Protein AF-A0AAN0JT10-F1 (afdb_monomer_lite)

Organism: Amphimedon queenslandica (NCBI:txid400682)

pLDDT: mean 89.56, std 12.49, range [38.47, 97.75]

Foldseek 3Di:
DAWDQDPVGIGGWDWDWDDDPPDIDIDTDDPPDDPADGDDGFPQWEWDWDQAPLGIWIWIAAGVPWQWIWIAPPVVRGIDTDDDDDSVRRQWGNKYWDWDDPDPHDIDIDIGDTDGPDDPPDPPPDD

Sequence (127 aa):
MFGGATDNGWSNKLYMISFTKTSVDILEVPNPRGSVQWPKGRGAHSSVLITTSSGPHLLVLGGFFAFDVWLLDIIKRKWKELINLPVNVINRNRHSLSVWSVTPTTNWIIEFGGGTSYTDTARSHMQ

Radius of gyration: 16.37 Å; chains: 1; bounding box: 60×32×41 Å

Structure (mmCIF, N/CA/C/O backbone):
data_AF-A0AAN0JT10-F1
#
_entry.id   AF-A0AAN0JT10-F1
#
loop_
_atom_site.group_PDB
_atom_site.id
_atom_site.type_symbol
_atom_site.label_atom_id
_atom_site.label_alt_id
_atom_site.label_comp_id
_atom_site.label_asym_id
_atom_site.label_entity_id
_atom_site.label_seq_id
_atom_site.pdbx_PDB_ins_code
_atom_site.Cartn_x
_atom_site.Cartn_y
_atom_site.Cartn_z
_atom_site.occupancy
_atom_site.B_iso_or_equiv
_atom_site.auth_seq_id
_atom_site.auth_comp_id
_atom_site.auth_asym_id
_atom_site.auth_atom_id
_atom_site.pdbx_PDB_model_num
ATOM 1 N N . MET A 1 1 ? -8.678 -0.314 -1.299 1.00 94.38 1 MET A N 1
ATOM 2 C CA . MET A 1 1 ? -8.081 -0.668 -2.605 1.00 94.38 1 MET A CA 1
ATOM 3 C C . MET A 1 1 ? -7.481 0.585 -3.216 1.00 94.38 1 MET A C 1
ATOM 5 O O . MET A 1 1 ? -8.137 1.618 -3.202 1.00 94.38 1 MET A O 1
ATOM 9 N N . PHE A 1 2 ? -6.250 0.515 -3.709 1.00 96.38 2 PHE A N 1
ATOM 10 C CA . PHE A 1 2 ? -5.563 1.642 -4.335 1.00 96.38 2 PHE A CA 1
ATOM 11 C C . PHE A 1 2 ? -4.842 1.164 -5.596 1.00 96.38 2 PHE A C 1
ATOM 13 O O . PHE A 1 2 ? -4.312 0.057 -5.614 1.00 96.38 2 PHE A O 1
ATOM 20 N N . GLY A 1 3 ? -4.811 1.994 -6.635 1.00 95.44 3 GLY A N 1
ATOM 21 C CA . GLY A 1 3 ? -4.063 1.708 -7.855 1.00 95.44 3 GLY A CA 1
ATOM 22 C C . GLY A 1 3 ? -4.724 0.690 -8.793 1.00 95.44 3 GLY A C 1
ATOM 23 O O . GLY A 1 3 ? -5.948 0.585 -8.847 1.00 95.44 3 GLY A O 1
ATOM 24 N N . GLY A 1 4 ? -3.899 -0.051 -9.538 1.00 95.94 4 GLY A N 1
ATOM 25 C CA . GLY A 1 4 ? -4.316 -1.115 -10.461 1.00 95.94 4 GLY A CA 1
ATOM 26 C C . GLY A 1 4 ? -4.286 -0.712 -11.939 1.00 95.94 4 GLY A C 1
ATOM 27 O O . GLY A 1 4 ? -4.204 0.470 -12.275 1.00 95.94 4 GLY A O 1
ATOM 28 N N . ALA A 1 5 ? -4.318 -1.712 -12.824 1.00 94.62 5 ALA A N 1
ATOM 29 C CA . ALA A 1 5 ? -4.483 -1.511 -14.264 1.00 94.62 5 ALA A CA 1
ATOM 30 C C . ALA A 1 5 ? -5.971 -1.373 -14.599 1.00 94.62 5 ALA A C 1
ATOM 32 O O . ALA A 1 5 ? -6.794 -2.142 -14.106 1.00 94.62 5 ALA A O 1
ATOM 33 N N . THR A 1 6 ? -6.298 -0.403 -15.442 1.00 93.88 6 THR A N 1
ATOM 34 C CA . THR A 1 6 ? -7.640 -0.179 -15.988 1.00 93.88 6 THR A CA 1
ATOM 35 C C . THR A 1 6 ? -7.531 0.045 -17.492 1.00 93.88 6 THR A C 1
ATOM 37 O O . THR A 1 6 ? -6.429 0.275 -17.996 1.00 93.88 6 THR A O 1
ATOM 40 N N . ASP A 1 7 ? -8.661 0.081 -18.194 1.00 94.25 7 ASP A N 1
ATOM 41 C CA . ASP A 1 7 ? -8.697 0.419 -19.625 1.00 94.25 7 ASP A CA 1
ATOM 42 C C . ASP A 1 7 ? -8.128 1.820 -19.918 1.00 94.25 7 ASP A C 1
ATOM 44 O O . ASP A 1 7 ? -7.646 2.089 -21.013 1.00 94.25 7 ASP A O 1
ATOM 48 N N . ASN A 1 8 ? -8.104 2.700 -18.909 1.00 92.25 8 ASN A N 1
ATOM 49 C CA . ASN A 1 8 ? -7.536 4.048 -18.983 1.00 92.25 8 ASN A CA 1
ATOM 50 C C . ASN A 1 8 ? -6.079 4.121 -18.479 1.00 92.25 8 ASN A C 1
ATOM 52 O O . ASN A 1 8 ? -5.571 5.204 -18.184 1.00 92.25 8 ASN A O 1
ATOM 56 N N . GLY A 1 9 ? -5.407 2.977 -18.333 1.00 93.94 9 GLY A N 1
ATOM 57 C CA . GLY A 1 9 ? -4.045 2.872 -17.813 1.00 93.94 9 GLY A CA 1
ATOM 58 C C . GLY A 1 9 ? -3.982 2.677 -16.296 1.00 93.94 9 GLY A C 1
ATOM 59 O O . GLY A 1 9 ? -4.903 2.143 -15.670 1.00 93.94 9 GLY A O 1
ATOM 60 N N . TRP A 1 10 ? -2.855 3.067 -15.695 1.00 95.19 10 TRP A N 1
ATOM 61 C CA . TRP A 1 10 ? -2.611 2.891 -14.263 1.00 95.19 10 TRP A CA 1
ATOM 62 C C . TRP A 1 10 ? -3.455 3.857 -13.429 1.00 95.19 10 TRP A C 1
ATOM 64 O O . TRP A 1 10 ? -3.255 5.071 -13.456 1.00 95.19 10 TRP A O 1
ATOM 74 N N . SER A 1 11 ? -4.375 3.307 -12.643 1.00 95.06 11 SER A N 1
ATOM 75 C CA . SER A 1 11 ? -5.228 4.076 -11.742 1.00 95.06 11 SER A CA 1
ATOM 76 C C . SER A 1 11 ? -4.429 4.621 -10.55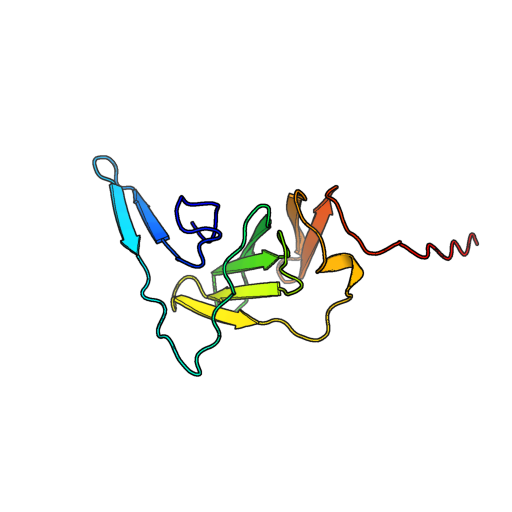9 1.00 95.06 11 SER A C 1
ATOM 78 O O . SER A 1 11 ? -3.485 3.987 -10.090 1.00 95.06 11 SER A O 1
ATOM 80 N N . ASN A 1 12 ? -4.828 5.787 -10.052 1.00 94.75 12 ASN A N 1
ATOM 81 C CA . ASN A 1 12 ? -4.420 6.340 -8.756 1.00 94.75 12 ASN A CA 1
ATOM 82 C C . ASN A 1 12 ? -5.615 6.560 -7.819 1.00 94.75 12 ASN A C 1
ATOM 84 O O . ASN A 1 12 ? -5.534 7.348 -6.873 1.00 94.75 12 ASN A O 1
ATOM 88 N N . LYS A 1 13 ? -6.748 5.920 -8.112 1.00 95.50 13 LYS A N 1
ATOM 89 C CA . LYS A 1 13 ? -7.955 6.042 -7.303 1.00 95.50 13 LYS A CA 1
ATOM 90 C C . LYS A 1 13 ? -7.812 5.246 -6.011 1.00 95.50 13 LYS A C 1
ATOM 92 O O . LYS A 1 13 ? -7.209 4.172 -5.994 1.00 95.50 13 LYS A O 1
ATOM 97 N N . LEU A 1 14 ? -8.383 5.785 -4.939 1.00 96.38 14 LEU A N 1
ATOM 98 C CA . LEU A 1 14 ? -8.476 5.137 -3.637 1.00 96.38 14 LEU A CA 1
ATOM 99 C C . LEU A 1 14 ? -9.941 4.798 -3.367 1.00 96.38 14 LEU A C 1
ATOM 101 O O . LEU A 1 14 ? -10.784 5.687 -3.299 1.00 96.38 14 LEU A O 1
ATOM 105 N N . TYR A 1 15 ? -10.222 3.517 -3.172 1.00 96.06 15 TYR A N 1
ATOM 106 C CA . TYR A 1 15 ? -11.531 3.009 -2.783 1.00 96.06 15 TYR A CA 1
ATOM 107 C C . TYR A 1 15 ? -11.478 2.457 -1.362 1.00 96.06 15 TYR A C 1
ATOM 109 O O . TYR A 1 15 ? -10.637 1.606 -1.046 1.00 96.06 15 TYR A O 1
ATOM 117 N N . MET A 1 16 ? -12.399 2.909 -0.520 1.00 95.00 16 MET A N 1
ATOM 118 C CA . MET A 1 16 ? -12.674 2.340 0.794 1.00 95.00 16 MET A CA 1
ATOM 119 C C . MET A 1 16 ? -13.887 1.429 0.651 1.00 95.00 16 MET A C 1
ATOM 121 O O . MET A 1 16 ? -14.941 1.877 0.209 1.00 95.00 16 MET A O 1
ATOM 125 N N . ILE A 1 17 ? -13.715 0.151 0.975 1.00 95.25 17 ILE A N 1
ATOM 126 C CA . ILE A 1 17 ? -14.769 -0.856 0.858 1.00 95.25 17 ILE A CA 1
ATOM 127 C C . ILE A 1 17 ? -15.083 -1.333 2.268 1.00 95.25 17 ILE A C 1
ATOM 129 O O . ILE A 1 17 ? -14.184 -1.810 2.965 1.00 95.25 17 ILE A O 1
ATOM 133 N N . SER A 1 18 ? -16.331 -1.181 2.690 1.00 94.88 18 SER A N 1
ATOM 134 C CA . SER A 1 18 ? -16.822 -1.652 3.982 1.00 94.88 18 SER A CA 1
ATOM 135 C C . SER A 1 18 ? -17.887 -2.715 3.787 1.00 94.88 18 SER A C 1
ATOM 137 O O . SER A 1 18 ? -18.720 -2.626 2.889 1.00 94.88 18 SER A O 1
ATOM 139 N N . PHE A 1 19 ? -17.856 -3.717 4.658 1.00 95.94 19 PHE A N 1
ATOM 140 C CA . PHE A 1 19 ? -18.785 -4.835 4.645 1.00 95.94 19 PHE A CA 1
ATOM 141 C C . PHE A 1 19 ? -19.646 -4.779 5.901 1.00 95.94 19 PHE A C 1
ATOM 143 O O . PHE A 1 19 ? -19.136 -4.566 7.003 1.00 95.94 19 PHE A O 1
ATOM 150 N N . THR A 1 20 ? -20.940 -5.015 5.738 1.00 94.38 20 THR A N 1
ATOM 151 C CA . THR A 1 20 ? -21.824 -5.424 6.830 1.00 94.38 20 THR A CA 1
ATOM 152 C C . THR A 1 20 ? -22.166 -6.903 6.656 1.00 94.38 20 THR A C 1
ATOM 154 O O . THR A 1 20 ? -21.683 -7.566 5.738 1.00 94.38 20 THR A O 1
ATOM 157 N N . LYS A 1 21 ? -23.030 -7.447 7.520 1.00 95.56 21 LYS A N 1
ATOM 158 C CA . LYS A 1 21 ? -23.521 -8.822 7.356 1.00 95.56 21 LYS A CA 1
ATOM 159 C C . LYS A 1 21 ? -24.254 -9.033 6.020 1.00 95.56 21 LYS A C 1
ATOM 161 O O . LYS A 1 21 ? -24.274 -10.153 5.524 1.00 95.56 21 LYS A O 1
ATOM 166 N N . THR A 1 22 ? -24.876 -7.990 5.466 1.00 97.31 22 THR A N 1
ATOM 167 C CA . THR A 1 22 ? -25.797 -8.104 4.319 1.00 97.31 22 THR A CA 1
ATOM 168 C C . THR A 1 22 ? -25.520 -7.121 3.185 1.00 97.31 22 THR A C 1
ATOM 170 O O . THR A 1 22 ? -26.209 -7.176 2.172 1.00 97.31 22 THR A O 1
ATOM 173 N N . SER A 1 23 ? -24.556 -6.212 3.327 1.00 96.31 23 SER A N 1
ATOM 174 C CA . SER A 1 23 ? -24.260 -5.189 2.320 1.00 96.31 23 SER A CA 1
ATOM 175 C C . SER A 1 23 ? -22.766 -4.938 2.165 1.00 96.31 23 SER A C 1
ATOM 177 O O . SER A 1 23 ? -21.962 -5.224 3.056 1.00 96.31 23 SER A O 1
ATOM 179 N N . VAL A 1 24 ? -22.418 -4.369 1.013 1.00 97.31 24 VAL A N 1
ATOM 180 C CA . VAL A 1 24 ? -21.087 -3.850 0.709 1.00 97.31 24 VAL A CA 1
ATOM 181 C C . VAL A 1 24 ? -21.250 -2.407 0.269 1.00 97.31 24 VAL A C 1
ATOM 183 O O . VAL A 1 24 ? -21.968 -2.141 -0.692 1.00 97.31 24 VAL A O 1
ATOM 186 N N . ASP A 1 25 ? -20.551 -1.502 0.944 1.00 96.69 25 ASP A N 1
ATOM 187 C CA . ASP A 1 25 ? -20.488 -0.095 0.569 1.00 96.69 25 ASP A CA 1
ATOM 188 C C . ASP A 1 25 ? -19.104 0.208 -0.003 1.00 96.69 25 ASP A C 1
ATOM 190 O O . ASP A 1 25 ? -18.075 -0.126 0.592 1.00 96.69 25 ASP A O 1
ATOM 194 N N . ILE A 1 26 ? -19.081 0.844 -1.174 1.00 97.00 26 ILE A N 1
ATOM 195 C CA . ILE A 1 26 ? -17.855 1.245 -1.864 1.00 97.00 26 ILE A CA 1
ATOM 196 C C . ILE A 1 26 ? -17.831 2.766 -1.941 1.00 97.00 26 ILE A C 1
ATOM 198 O O . ILE A 1 26 ? -18.678 3.384 -2.582 1.00 97.00 26 ILE A O 1
ATOM 202 N N . LEU A 1 27 ? -16.825 3.368 -1.317 1.00 95.75 27 LEU A N 1
ATOM 203 C CA . LEU A 1 27 ? -16.588 4.803 -1.339 1.00 95.75 27 LEU A CA 1
ATOM 204 C C . LEU A 1 27 ? -15.304 5.109 -2.111 1.00 95.75 27 LEU A C 1
ATOM 206 O O . LEU A 1 27 ? -14.208 4.769 -1.661 1.00 95.75 27 LEU A O 1
ATOM 210 N N . GLU A 1 28 ? -15.422 5.799 -3.246 1.00 95.56 28 GLU A N 1
ATOM 211 C CA . GLU A 1 28 ? -14.269 6.444 -3.884 1.00 95.56 28 GLU A CA 1
ATOM 212 C C . GLU A 1 28 ? -13.866 7.661 -3.043 1.00 95.56 28 GLU A C 1
ATOM 214 O O . GLU A 1 28 ? -14.659 8.579 -2.840 1.00 95.56 28 GLU A O 1
ATOM 219 N N . VAL A 1 29 ? -12.639 7.666 -2.526 1.00 94.88 29 VAL A N 1
ATOM 220 C CA . VAL A 1 29 ? -12.073 8.828 -1.838 1.00 94.88 29 VAL A CA 1
ATOM 221 C C . VAL A 1 29 ? -11.629 9.820 -2.911 1.00 94.88 29 VAL A C 1
ATOM 223 O O . VAL A 1 29 ? -10.719 9.491 -3.680 1.00 94.88 29 VAL A O 1
ATOM 226 N N . PRO A 1 30 ? -12.228 11.025 -2.980 1.00 90.62 30 PRO A N 1
ATOM 227 C CA . PRO A 1 30 ? -11.888 11.980 -4.021 1.00 90.62 30 PRO A CA 1
ATOM 228 C C . PRO A 1 30 ? -10.419 12.374 -3.917 1.00 90.62 30 PRO A C 1
ATOM 230 O O . PRO A 1 30 ? -9.968 12.836 -2.868 1.00 90.62 30 PRO A O 1
ATOM 233 N N . ASN A 1 31 ? -9.680 12.218 -5.016 1.00 87.69 31 ASN A N 1
ATOM 234 C CA . ASN A 1 31 ? -8.364 12.824 -5.132 1.00 87.69 31 ASN A CA 1
ATOM 235 C C . ASN A 1 31 ? -8.564 14.352 -5.149 1.00 87.69 31 ASN A C 1
ATOM 237 O O . ASN A 1 31 ? -9.197 14.850 -6.086 1.00 87.69 31 ASN A O 1
ATOM 241 N N . PRO A 1 32 ? -8.054 15.095 -4.149 1.00 83.38 32 PRO A N 1
ATOM 242 C CA . PRO A 1 32 ? -8.316 16.525 -4.005 1.00 83.38 32 PRO A CA 1
ATOM 243 C C . PRO A 1 32 ? -7.765 17.378 -5.158 1.00 83.38 32 PRO A C 1
ATOM 245 O O . PRO A 1 32 ? -8.178 18.527 -5.284 1.00 83.38 32 PRO A O 1
ATOM 248 N N . ARG A 1 33 ? -6.903 16.820 -6.029 1.00 77.75 33 ARG A N 1
ATOM 249 C CA . ARG A 1 33 ? -6.181 17.523 -7.108 1.00 77.75 33 ARG A CA 1
ATOM 250 C C . ARG A 1 33 ? -5.301 18.674 -6.553 1.00 77.75 33 ARG A C 1
ATOM 252 O O . ARG A 1 33 ? -5.435 19.103 -5.412 1.00 77.75 33 ARG A O 1
ATOM 259 N N . GLY A 1 34 ? -4.342 19.170 -7.338 1.00 71.88 34 GLY A N 1
ATOM 260 C CA . GLY A 1 34 ? -3.503 20.318 -6.940 1.00 71.88 34 GLY A CA 1
ATOM 261 C C . GLY A 1 34 ? -2.359 19.994 -5.960 1.00 71.88 34 GLY A C 1
ATOM 262 O O . GLY A 1 34 ? -1.700 18.970 -6.095 1.00 71.88 34 GLY A O 1
ATOM 263 N N . SER A 1 35 ? -2.085 20.893 -5.005 1.00 63.34 35 SER A N 1
ATOM 264 C CA . SER A 1 35 ? -0.903 20.899 -4.112 1.00 63.34 35 SER A CA 1
ATOM 265 C C . SER A 1 35 ? -0.929 19.876 -2.967 1.00 63.34 35 SER A C 1
ATOM 267 O O . SER A 1 35 ? -0.043 19.875 -2.110 1.00 63.34 35 SER A O 1
ATOM 269 N N . VAL A 1 36 ? -1.936 19.004 -2.924 1.00 80.12 36 VAL A N 1
ATOM 270 C CA . VAL A 1 36 ? -2.052 17.974 -1.892 1.00 80.12 36 VAL A CA 1
ATOM 271 C C . VAL A 1 36 ? -1.306 16.717 -2.330 1.00 80.12 36 VAL A C 1
ATOM 273 O O . VAL A 1 36 ? -1.488 16.206 -3.430 1.00 80.12 36 VAL A O 1
ATOM 276 N N . GLN A 1 37 ? -0.477 16.216 -1.420 1.00 90.62 37 GLN A N 1
ATOM 277 C CA . GLN A 1 37 ? 0.238 14.947 -1.515 1.00 90.62 37 GLN A CA 1
ATOM 278 C C . GLN A 1 37 ? -0.717 13.801 -1.906 1.00 90.62 37 GLN A C 1
ATOM 280 O O . GLN A 1 37 ? -1.671 13.512 -1.181 1.00 90.62 37 GLN A O 1
ATOM 285 N N . TRP A 1 38 ? -0.476 13.166 -3.059 1.00 94.88 38 TRP A N 1
ATOM 286 C CA . TRP A 1 38 ? -1.246 12.023 -3.559 1.00 94.88 38 TRP A CA 1
ATOM 287 C C . TRP A 1 38 ? -0.375 11.133 -4.464 1.00 94.88 38 TRP A C 1
ATOM 289 O O . TRP A 1 38 ? 0.258 11.660 -5.386 1.00 94.88 38 TRP A O 1
ATOM 299 N N . PRO A 1 39 ? -0.357 9.799 -4.279 1.00 95.06 39 PRO A N 1
ATOM 300 C CA . PRO A 1 39 ? 0.496 8.934 -5.079 1.00 95.06 39 PRO A CA 1
ATOM 301 C C . PRO A 1 39 ? 0.054 8.875 -6.544 1.00 95.06 39 PRO A C 1
ATOM 303 O O . PRO A 1 39 ? -1.134 8.813 -6.868 1.00 95.06 39 PRO A O 1
ATOM 306 N N . LYS A 1 40 ? 1.028 8.831 -7.458 1.00 93.69 40 LYS A N 1
ATOM 307 C CA . LYS A 1 40 ? 0.770 8.590 -8.887 1.00 93.69 40 LYS A CA 1
ATOM 308 C C . LYS A 1 40 ? 0.158 7.210 -9.130 1.00 93.69 40 LYS A C 1
ATOM 310 O O . LYS A 1 40 ? 0.303 6.296 -8.312 1.00 93.69 40 LYS A O 1
ATOM 315 N N . GLY A 1 41 ? -0.500 7.079 -10.282 1.00 94.44 41 GLY A N 1
ATOM 316 C CA . GLY A 1 41 ? -1.141 5.833 -10.682 1.00 94.44 41 GLY A CA 1
ATOM 317 C C . GLY A 1 41 ? -0.122 4.727 -10.888 1.00 94.44 41 GLY A C 1
ATOM 318 O O . GLY A 1 41 ? 0.945 4.975 -11.444 1.00 94.44 41 GLY A O 1
ATOM 319 N N . ARG A 1 42 ? -0.424 3.530 -10.379 1.00 95.88 42 ARG A N 1
ATOM 320 C CA . ARG A 1 42 ? 0.541 2.425 -10.305 1.00 95.88 42 ARG A CA 1
ATOM 321 C C . ARG A 1 42 ? -0.128 1.061 -10.208 1.00 95.88 42 ARG A C 1
ATOM 323 O O . ARG A 1 42 ? -1.223 0.926 -9.666 1.00 95.88 42 ARG A O 1
ATOM 330 N N . GLY A 1 43 ? 0.587 0.026 -10.633 1.00 95.56 43 GLY A N 1
ATOM 331 C CA . GLY A 1 43 ? 0.223 -1.377 -10.424 1.00 95.56 43 GLY A CA 1
ATOM 332 C C . GLY A 1 43 ? 1.425 -2.214 -10.001 1.00 95.56 43 GLY A C 1
ATOM 333 O O . GLY A 1 43 ? 2.552 -1.723 -10.007 1.00 95.56 43 GLY A O 1
ATOM 334 N N . ALA A 1 44 ? 1.174 -3.465 -9.602 1.00 96.12 44 ALA A N 1
ATOM 335 C CA . ALA A 1 44 ? 2.192 -4.380 -9.066 1.00 96.12 44 ALA A CA 1
ATOM 336 C C . ALA A 1 44 ? 3.024 -3.795 -7.902 1.00 96.12 44 ALA A C 1
ATOM 338 O O . ALA A 1 44 ? 4.188 -4.157 -7.721 1.00 96.12 44 ALA A O 1
ATOM 339 N N . HIS A 1 45 ? 2.427 -2.866 -7.154 1.00 97.44 45 HIS A N 1
ATOM 340 C CA . HIS A 1 45 ? 2.940 -2.360 -5.887 1.00 97.44 45 HIS A CA 1
ATOM 341 C C . HIS A 1 45 ? 2.508 -3.297 -4.756 1.00 97.44 45 HIS A C 1
ATOM 343 O O . HIS A 1 45 ? 1.578 -4.089 -4.934 1.00 97.44 45 HIS A O 1
ATOM 349 N N . SER A 1 46 ? 3.135 -3.165 -3.593 1.00 97.44 46 SER A N 1
ATOM 350 C CA . SER A 1 46 ? 2.708 -3.868 -2.381 1.00 97.44 46 SER A CA 1
ATOM 351 C C . SER A 1 46 ? 2.323 -2.894 -1.287 1.00 97.44 46 SER A C 1
ATOM 353 O O . SER A 1 46 ? 2.700 -1.719 -1.305 1.00 97.44 46 SER A O 1
ATOM 355 N N . SER A 1 47 ? 1.571 -3.395 -0.312 1.00 97.62 47 SER A N 1
ATOM 356 C CA . SER A 1 47 ? 1.184 -2.608 0.847 1.00 97.62 47 SER A CA 1
ATOM 357 C C . SER A 1 47 ? 1.081 -3.442 2.111 1.00 97.62 47 SER A C 1
ATOM 359 O O . SER A 1 47 ? 0.674 -4.600 2.046 1.00 97.62 47 SER A O 1
ATOM 361 N N . VAL A 1 48 ? 1.359 -2.823 3.254 1.00 97.44 48 VAL A N 1
ATOM 362 C CA . VAL A 1 48 ? 1.152 -3.404 4.588 1.00 97.44 48 VAL A CA 1
ATOM 363 C C . VAL A 1 48 ? 0.393 -2.433 5.479 1.00 97.44 48 VAL A C 1
ATOM 365 O O . VAL A 1 48 ? 0.549 -1.214 5.373 1.00 97.44 48 VAL A O 1
ATOM 368 N N . LEU A 1 49 ? -0.426 -2.985 6.370 1.00 95.69 49 LEU A N 1
ATOM 369 C CA . LEU A 1 49 ? -1.045 -2.228 7.448 1.00 95.69 49 LEU A CA 1
ATOM 370 C C . LEU A 1 49 ? -0.043 -2.108 8.598 1.00 95.69 49 LEU A C 1
ATOM 372 O O . LEU A 1 49 ? 0.489 -3.114 9.063 1.00 95.69 49 LEU A O 1
ATOM 376 N N . ILE A 1 50 ? 0.191 -0.887 9.064 1.00 93.06 50 ILE A N 1
ATOM 377 C CA . ILE A 1 50 ? 1.009 -0.615 10.243 1.00 93.06 50 ILE A CA 1
ATOM 378 C C . ILE A 1 50 ? 0.218 0.230 11.235 1.00 93.06 50 ILE A C 1
ATOM 380 O O . ILE A 1 50 ? -0.526 1.135 10.856 1.00 93.06 50 ILE A O 1
ATOM 384 N N . THR A 1 51 ? 0.401 -0.045 12.520 1.00 89.44 51 THR A N 1
ATOM 385 C CA . THR A 1 51 ? -0.155 0.782 13.591 1.00 89.44 51 THR A CA 1
ATOM 386 C C . THR A 1 51 ? 0.945 1.690 14.112 1.00 89.44 51 THR A C 1
ATOM 388 O O . THR A 1 51 ? 2.012 1.220 14.506 1.00 89.44 51 THR A O 1
ATOM 391 N N . THR A 1 52 ? 0.697 2.995 14.103 1.00 84.88 52 THR A N 1
ATOM 392 C CA . THR A 1 52 ? 1.572 3.997 14.719 1.00 84.88 52 THR A CA 1
ATOM 393 C C . THR A 1 52 ? 0.876 4.591 15.941 1.00 84.88 52 THR A C 1
ATOM 395 O O . THR A 1 52 ? -0.307 4.344 16.182 1.00 84.88 52 THR A O 1
ATOM 398 N N . SER A 1 53 ? 1.577 5.437 16.696 1.00 85.44 53 SER A N 1
ATOM 399 C CA . SER A 1 53 ? 0.965 6.199 17.792 1.00 85.44 53 SER A CA 1
ATOM 400 C C . SER A 1 53 ? -0.181 7.114 17.334 1.00 85.44 53 SER A C 1
ATOM 402 O O . SER A 1 53 ? -1.032 7.468 18.143 1.00 85.44 53 SER A O 1
ATOM 404 N N . SER A 1 54 ? -0.238 7.478 16.047 1.00 87.44 54 SER A N 1
ATOM 405 C CA . SER A 1 54 ? -1.316 8.284 15.464 1.00 87.44 54 SER A CA 1
ATOM 406 C C . SER A 1 54 ? -2.446 7.457 14.842 1.00 87.44 54 SER A C 1
ATOM 408 O O . SER A 1 54 ? -3.365 8.044 14.269 1.00 87.44 54 SER A O 1
ATOM 410 N N . GLY A 1 55 ? -2.397 6.124 14.948 1.00 91.75 55 GLY A N 1
ATOM 411 C CA . GLY A 1 55 ? -3.445 5.211 14.490 1.00 91.75 55 GLY A CA 1
ATOM 412 C C . GLY A 1 55 ? -3.028 4.294 13.331 1.00 91.75 55 GLY A C 1
ATOM 413 O O . GLY A 1 55 ? -1.835 4.127 13.051 1.00 91.75 55 GLY A O 1
ATOM 414 N N . PRO A 1 56 ? -4.001 3.657 12.656 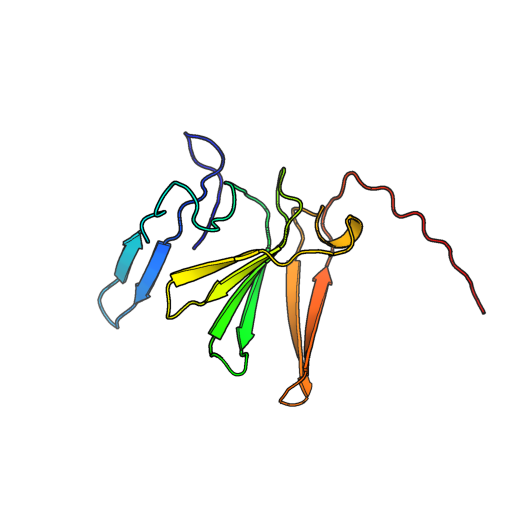1.00 94.75 56 PRO A N 1
ATOM 415 C CA . PRO A 1 56 ? -3.736 2.719 11.573 1.00 94.75 56 PRO A CA 1
ATOM 416 C C . PRO A 1 56 ? -3.345 3.450 10.286 1.00 94.75 56 PRO A C 1
ATOM 418 O O . PRO A 1 56 ? -4.029 4.376 9.837 1.00 94.75 56 PRO A O 1
ATOM 421 N N . HIS A 1 57 ? -2.260 2.997 9.669 1.00 95.56 57 HIS A N 1
ATOM 422 C CA . HIS A 1 57 ? -1.772 3.511 8.400 1.00 95.56 57 HIS A CA 1
ATOM 423 C C . HIS A 1 57 ? -1.554 2.382 7.400 1.00 95.56 57 HIS A C 1
ATOM 425 O O . HIS A 1 57 ? -1.130 1.286 7.764 1.00 95.56 57 HIS A O 1
ATOM 431 N N . LEU A 1 58 ? -1.795 2.667 6.124 1.00 96.94 58 LEU A N 1
ATOM 432 C CA . LEU A 1 58 ? -1.405 1.785 5.030 1.00 96.94 58 LEU A CA 1
ATOM 433 C C . LEU A 1 58 ? -0.108 2.319 4.423 1.00 96.94 58 LEU A C 1
ATOM 435 O O . LEU A 1 58 ? -0.091 3.435 3.903 1.00 96.94 58 LEU A O 1
ATOM 439 N N . LEU A 1 59 ? 0.964 1.534 4.485 1.00 97.19 59 LEU A N 1
ATOM 440 C CA . LEU A 1 59 ? 2.186 1.819 3.740 1.00 97.19 59 LEU A CA 1
ATOM 441 C C . LEU A 1 59 ? 2.072 1.189 2.356 1.00 97.19 59 LEU A C 1
ATOM 443 O O . LEU A 1 59 ? 1.759 0.007 2.253 1.00 97.19 59 LEU A O 1
ATOM 447 N N . VAL A 1 60 ? 2.326 1.970 1.311 1.00 97.75 60 VAL A N 1
ATOM 448 C CA . VAL A 1 60 ? 2.322 1.550 -0.094 1.00 97.75 60 VAL A CA 1
ATOM 449 C C . VAL A 1 60 ? 3.700 1.812 -0.682 1.00 97.75 60 VAL A C 1
ATOM 451 O O . VAL A 1 60 ? 4.201 2.932 -0.586 1.00 97.75 60 VAL A O 1
ATOM 454 N N . LEU A 1 61 ? 4.299 0.793 -1.293 1.00 96.44 61 LEU A N 1
ATOM 455 C CA . LEU A 1 61 ? 5.670 0.843 -1.792 1.00 96.44 61 LEU A CA 1
ATOM 456 C C . LEU A 1 61 ? 5.753 0.398 -3.249 1.00 96.44 61 LEU A C 1
ATOM 458 O O . LEU A 1 61 ? 5.174 -0.621 -3.646 1.00 96.44 61 LEU A O 1
ATOM 462 N N . GLY A 1 62 ? 6.516 1.170 -4.022 1.00 95.06 62 GLY A N 1
ATOM 463 C CA . GLY A 1 62 ? 6.937 0.811 -5.368 1.00 95.06 62 GLY A CA 1
ATOM 464 C C . GLY A 1 62 ? 5.776 0.596 -6.337 1.00 95.06 62 GLY A C 1
ATOM 465 O O . GLY A 1 62 ? 4.731 1.258 -6.266 1.00 95.06 62 GLY A O 1
ATOM 466 N N . GLY A 1 63 ? 5.979 -0.347 -7.253 1.00 95.56 63 GLY A N 1
ATOM 467 C CA . GLY A 1 63 ? 5.112 -0.632 -8.390 1.00 95.56 63 GLY A CA 1
ATOM 468 C C . GLY A 1 63 ? 5.731 -0.207 -9.718 1.00 95.56 63 GLY A C 1
ATOM 469 O O . GLY A 1 63 ? 6.824 0.355 -9.788 1.00 95.56 63 GLY A O 1
ATOM 470 N N . PHE A 1 64 ? 5.038 -0.506 -10.812 1.00 92.44 64 PHE A N 1
ATOM 471 C CA . PHE A 1 64 ? 5.492 -0.092 -12.136 1.00 92.44 64 PHE A CA 1
ATOM 472 C C . PHE A 1 64 ? 5.567 1.430 -12.241 1.00 92.44 64 PHE A C 1
ATOM 474 O O . PHE A 1 64 ? 4.577 2.115 -11.991 1.00 92.44 64 PHE A O 1
ATOM 481 N N . PHE A 1 65 ? 6.743 1.928 -12.640 1.00 83.62 65 PHE A N 1
ATOM 482 C CA . PHE A 1 65 ? 7.045 3.354 -12.813 1.00 83.62 65 PHE A CA 1
ATOM 483 C C . PHE A 1 65 ? 6.847 4.207 -11.546 1.00 83.62 65 PHE A C 1
ATOM 485 O O . PHE A 1 65 ? 6.634 5.417 -11.640 1.00 83.62 65 PHE A O 1
ATOM 492 N N . ALA A 1 66 ? 6.923 3.588 -10.365 1.00 91.94 66 ALA A N 1
ATOM 493 C CA . ALA A 1 66 ? 6.781 4.259 -9.082 1.00 91.94 66 ALA A CA 1
ATOM 494 C C . ALA A 1 66 ? 7.980 3.950 -8.178 1.00 91.94 66 ALA A C 1
ATOM 496 O O . ALA A 1 66 ? 8.231 2.792 -7.858 1.00 91.94 66 ALA A O 1
ATOM 497 N N . PHE A 1 67 ? 8.709 4.998 -7.787 1.00 91.88 67 PHE A N 1
ATOM 498 C CA . PHE A 1 67 ? 9.960 4.922 -7.018 1.00 91.88 67 PHE A CA 1
ATOM 499 C C . PHE A 1 67 ? 9.838 5.747 -5.737 1.00 91.88 67 PHE A C 1
ATOM 501 O O . PHE A 1 67 ? 10.631 6.641 -5.466 1.00 91.88 67 PHE A O 1
ATOM 508 N N . ASP A 1 68 ? 8.766 5.506 -5.003 1.00 94.94 68 ASP A N 1
ATOM 509 C CA . ASP A 1 68 ? 8.368 6.280 -3.840 1.00 94.94 68 ASP A CA 1
ATOM 510 C C . ASP A 1 68 ? 7.671 5.359 -2.827 1.00 94.94 68 ASP A C 1
ATOM 512 O O . ASP A 1 68 ? 7.314 4.207 -3.114 1.00 94.94 68 ASP A O 1
ATOM 516 N N . VAL A 1 69 ? 7.502 5.875 -1.614 1.00 96.62 69 VAL A N 1
ATOM 517 C CA . VAL A 1 69 ? 6.769 5.199 -0.547 1.00 96.62 69 VAL A CA 1
ATOM 518 C C . VAL A 1 69 ? 5.769 6.172 0.027 1.00 96.62 69 VAL A C 1
ATOM 520 O O . VAL A 1 69 ? 6.081 7.327 0.311 1.00 96.62 69 VAL A O 1
ATOM 523 N N . TRP A 1 70 ? 4.555 5.685 0.215 1.00 97.38 70 TRP A N 1
ATOM 524 C CA . TRP A 1 70 ? 3.432 6.491 0.640 1.00 97.38 70 TRP A CA 1
ATOM 525 C C . TRP A 1 70 ? 2.806 5.906 1.888 1.00 97.38 70 TRP A C 1
ATOM 527 O O . TRP A 1 70 ? 2.593 4.700 1.987 1.00 97.38 70 TRP A O 1
ATOM 537 N N . LEU A 1 71 ? 2.475 6.782 2.827 1.00 96.31 71 LEU A N 1
ATOM 538 C CA . LEU A 1 71 ? 1.746 6.440 4.031 1.00 96.31 71 LEU A CA 1
ATOM 539 C C . LEU A 1 71 ? 0.356 7.071 3.968 1.00 96.31 71 LEU A C 1
ATOM 541 O O . LEU A 1 71 ? 0.224 8.295 3.925 1.00 96.31 71 LEU A O 1
ATOM 545 N N . LEU A 1 72 ? -0.680 6.240 3.959 1.00 96.62 72 LEU A N 1
ATOM 546 C CA . LEU A 1 72 ? -2.065 6.676 4.087 1.00 96.62 72 LEU A CA 1
ATOM 547 C C . LEU A 1 72 ? -2.468 6.628 5.555 1.00 96.62 72 LEU A C 1
ATOM 549 O O . LEU A 1 72 ? -2.534 5.545 6.131 1.00 96.62 72 LEU A O 1
ATOM 553 N N . ASP A 1 73 ? -2.809 7.775 6.135 1.00 95.19 73 ASP A N 1
ATOM 554 C CA . ASP A 1 73 ? -3.625 7.815 7.349 1.00 95.19 73 ASP A CA 1
ATOM 555 C C . ASP A 1 73 ? -5.042 7.375 6.965 1.00 95.19 73 ASP A C 1
ATOM 557 O O . ASP A 1 73 ? -5.749 8.085 6.242 1.00 95.19 73 ASP A O 1
ATOM 561 N N . ILE A 1 74 ? -5.438 6.178 7.400 1.00 94.19 74 ILE A N 1
ATOM 562 C CA . ILE A 1 74 ? -6.690 5.539 6.971 1.00 94.19 74 ILE A CA 1
ATOM 563 C C . ILE A 1 74 ? -7.905 6.312 7.491 1.00 94.19 74 ILE A C 1
ATOM 565 O O . ILE A 1 74 ? -8.908 6.441 6.784 1.00 94.19 74 ILE A O 1
ATOM 569 N N . ILE A 1 75 ? -7.809 6.860 8.703 1.00 91.50 75 ILE A N 1
ATOM 570 C CA . ILE A 1 75 ? -8.905 7.586 9.352 1.00 91.50 75 ILE A CA 1
ATOM 571 C C . ILE A 1 75 ? -9.088 8.949 8.691 1.00 91.50 75 ILE A C 1
ATOM 573 O O . ILE A 1 75 ? -10.202 9.325 8.326 1.00 91.50 75 ILE A O 1
ATOM 577 N N . LYS A 1 76 ? -7.991 9.683 8.488 1.00 92.56 76 LYS A N 1
ATOM 578 C CA . LYS A 1 76 ? -8.025 11.026 7.893 1.00 92.56 76 LYS A CA 1
ATOM 579 C C . LYS A 1 76 ? -8.101 11.005 6.372 1.00 92.56 76 LYS A C 1
ATOM 581 O O . LYS A 1 76 ? -8.368 12.047 5.779 1.00 92.56 76 LYS A O 1
ATOM 586 N N . ARG A 1 77 ? -7.851 9.851 5.746 1.00 92.25 77 ARG A N 1
ATOM 587 C CA . ARG A 1 77 ? -7.782 9.659 4.288 1.00 92.25 77 ARG A CA 1
ATOM 588 C C . ARG A 1 77 ? -6.768 10.601 3.637 1.00 92.25 77 ARG A C 1
ATOM 590 O O . ARG A 1 77 ? -7.014 11.166 2.574 1.00 92.25 77 ARG A O 1
ATOM 597 N N . LYS A 1 78 ? -5.637 10.804 4.315 1.00 92.38 78 LYS A N 1
ATOM 598 C CA . LYS A 1 78 ? -4.563 11.701 3.879 1.00 92.38 78 LYS A CA 1
ATOM 599 C C . LYS A 1 78 ? -3.300 10.912 3.600 1.00 92.38 78 LYS A C 1
ATOM 601 O O . LYS A 1 78 ? -2.868 10.115 4.428 1.00 92.38 78 LYS A O 1
ATOM 606 N N . TRP A 1 79 ? -2.712 11.180 2.444 1.00 95.69 79 TRP A N 1
ATOM 607 C CA . TRP A 1 79 ? -1.431 10.624 2.047 1.00 95.69 79 TRP A CA 1
ATOM 608 C C . TRP A 1 79 ? -0.279 11.506 2.519 1.00 95.69 79 TRP A C 1
ATOM 610 O O . TRP A 1 79 ? -0.386 12.734 2.563 1.00 95.69 79 TRP A O 1
ATOM 620 N N . LYS A 1 80 ? 0.838 10.860 2.830 1.00 94.88 80 LYS A N 1
ATOM 621 C CA . LYS A 1 80 ? 2.131 11.485 3.080 1.00 94.88 80 LYS A CA 1
ATOM 622 C C . LYS A 1 80 ? 3.209 10.665 2.383 1.00 94.88 80 LYS A C 1
ATOM 624 O O . LYS A 1 80 ? 3.324 9.471 2.650 1.00 94.88 80 LYS A O 1
ATOM 629 N N . GLU A 1 81 ? 3.992 11.293 1.519 1.00 95.94 81 GLU A N 1
ATOM 630 C CA . GLU A 1 81 ? 5.181 10.664 0.950 1.00 95.94 81 GLU A CA 1
ATOM 631 C C . GLU A 1 81 ? 6.280 10.537 2.014 1.00 95.94 81 GLU A C 1
ATOM 633 O O . GLU A 1 81 ? 6.498 11.439 2.833 1.00 95.94 81 GLU A O 1
ATOM 638 N N . LEU A 1 82 ? 6.963 9.396 2.021 1.00 94.69 82 LEU A N 1
ATOM 639 C CA . LEU A 1 82 ? 8.178 9.182 2.794 1.00 94.69 82 LEU A CA 1
ATOM 640 C C . LEU A 1 82 ? 9.378 9.447 1.883 1.00 94.69 82 LEU A C 1
ATOM 642 O O . LEU A 1 82 ? 9.545 8.794 0.857 1.00 94.69 82 LEU A O 1
ATOM 646 N N . ILE A 1 83 ? 10.208 10.411 2.275 1.00 93.12 83 ILE A N 1
ATOM 647 C CA . ILE A 1 83 ? 11.367 10.867 1.500 1.00 93.12 83 ILE A CA 1
ATOM 648 C C . ILE A 1 83 ? 12.674 10.259 2.027 1.00 93.12 83 ILE A C 1
ATOM 650 O O . ILE A 1 83 ? 12.720 9.746 3.144 1.00 93.12 83 ILE A O 1
ATOM 654 N N . ASN A 1 84 ? 13.750 10.379 1.242 1.00 90.19 84 ASN A N 1
ATOM 655 C CA . ASN A 1 84 ? 15.114 9.954 1.595 1.00 90.19 84 ASN A CA 1
ATOM 656 C C . ASN A 1 84 ? 15.273 8.436 1.819 1.00 90.19 84 ASN A C 1
ATOM 658 O O . ASN A 1 84 ? 16.001 8.009 2.714 1.00 90.19 84 ASN A O 1
ATOM 662 N N . LEU A 1 85 ? 14.599 7.620 1.002 1.00 91.00 85 LEU A N 1
ATOM 663 C CA . LEU A 1 85 ? 14.702 6.159 1.043 1.00 91.00 85 LEU A CA 1
ATOM 664 C C . LEU A 1 85 ? 15.668 5.620 -0.031 1.00 91.00 85 LEU A C 1
ATOM 666 O O . LEU A 1 85 ? 15.787 6.225 -1.099 1.00 91.00 85 LEU A O 1
ATOM 670 N N . PRO A 1 86 ? 16.345 4.479 0.211 1.00 89.81 86 PRO A N 1
ATOM 671 C CA . PRO A 1 86 ? 17.245 3.874 -0.767 1.00 89.81 86 PRO A CA 1
ATOM 672 C C . PRO A 1 86 ? 16.528 3.479 -2.064 1.00 89.81 86 PRO A C 1
ATOM 674 O O . PRO A 1 86 ? 15.491 2.811 -2.042 1.00 89.81 86 PRO A O 1
ATOM 677 N N . VAL A 1 87 ? 17.113 3.846 -3.210 1.00 86.56 87 VAL A N 1
ATOM 678 C CA . VAL A 1 87 ? 16.505 3.607 -4.531 1.00 86.56 87 VAL A CA 1
ATOM 679 C C . VAL A 1 87 ? 16.280 2.118 -4.825 1.00 86.56 87 VAL A C 1
ATOM 681 O O . VAL A 1 87 ? 15.294 1.764 -5.463 1.00 86.56 87 VAL A O 1
ATOM 684 N N . ASN A 1 88 ? 17.154 1.238 -4.329 1.00 84.38 88 ASN A N 1
ATOM 685 C CA . ASN A 1 88 ? 17.073 -0.213 -4.529 1.00 84.38 88 ASN A CA 1
ATOM 686 C C . ASN A 1 88 ? 15.916 -0.875 -3.757 1.00 84.38 88 ASN A C 1
ATOM 688 O O . ASN A 1 88 ? 15.499 -1.981 -4.103 1.00 84.38 88 ASN A O 1
ATOM 692 N N . VAL A 1 89 ? 15.391 -0.194 -2.735 1.00 87.00 89 VAL A N 1
ATOM 693 C CA . VAL A 1 89 ? 14.189 -0.610 -2.002 1.00 87.00 89 VAL A CA 1
ATOM 694 C C . VAL A 1 89 ? 12.943 -0.089 -2.716 1.00 87.00 89 VAL A C 1
ATOM 696 O O . VAL A 1 89 ? 12.014 -0.835 -2.989 1.00 87.00 89 VAL A O 1
ATOM 699 N N . ILE A 1 90 ? 12.919 1.195 -3.081 1.00 91.62 90 ILE A N 1
ATOM 700 C CA . ILE A 1 90 ? 11.700 1.833 -3.611 1.00 91.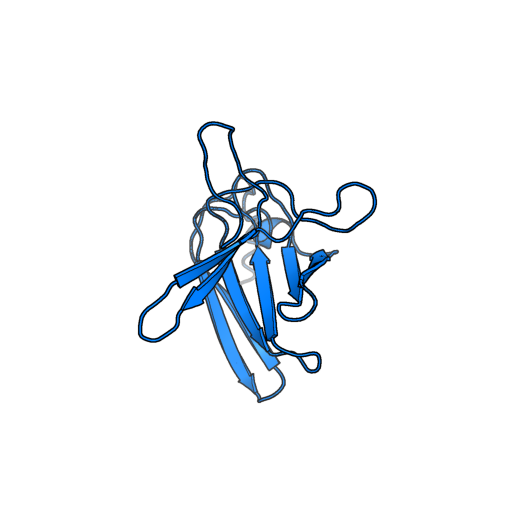62 90 ILE A CA 1
ATOM 701 C C . ILE A 1 90 ? 11.460 1.567 -5.105 1.00 91.62 90 ILE A C 1
ATOM 703 O O . ILE A 1 90 ? 10.315 1.595 -5.550 1.00 91.62 90 ILE A O 1
ATOM 707 N N . ASN A 1 91 ? 12.503 1.287 -5.896 1.00 92.38 91 ASN A N 1
ATOM 708 C CA . ASN A 1 91 ? 12.372 0.879 -7.297 1.00 92.38 91 ASN A CA 1
ATOM 709 C C . ASN A 1 91 ? 12.165 -0.632 -7.399 1.00 92.38 91 ASN A C 1
ATOM 711 O O . ASN A 1 91 ? 13.031 -1.356 -7.889 1.00 92.38 91 ASN A O 1
ATOM 715 N N . ARG A 1 92 ? 11.014 -1.116 -6.935 1.00 93.19 92 ARG A N 1
ATOM 716 C CA . ARG A 1 92 ? 10.654 -2.530 -7.029 1.00 93.19 92 ARG A CA 1
ATOM 717 C C . ARG A 1 92 ? 9.199 -2.701 -7.426 1.00 93.19 92 ARG A C 1
ATOM 719 O O . ARG A 1 92 ? 8.317 -1.972 -6.983 1.00 93.19 92 ARG A O 1
ATOM 726 N N . ASN A 1 93 ? 8.918 -3.713 -8.235 1.00 95.00 93 ASN A N 1
ATOM 727 C CA . ASN A 1 93 ? 7.562 -4.121 -8.611 1.00 95.00 93 ASN A CA 1
ATOM 728 C C . ASN A 1 93 ? 7.408 -5.642 -8.504 1.00 95.00 93 ASN A C 1
ATOM 730 O O . ASN A 1 93 ? 8.406 -6.358 -8.419 1.00 95.00 93 ASN A O 1
ATOM 734 N N . ARG A 1 94 ? 6.160 -6.131 -8.492 1.00 95.88 94 ARG A N 1
ATOM 735 C CA . ARG A 1 94 ? 5.830 -7.567 -8.360 1.00 95.88 94 ARG A CA 1
ATOM 736 C C . ARG A 1 94 ? 6.483 -8.222 -7.132 1.00 95.88 94 ARG A C 1
ATOM 738 O O . ARG A 1 94 ? 6.857 -9.390 -7.172 1.00 95.88 94 ARG A O 1
ATOM 745 N N . HIS A 1 95 ? 6.670 -7.443 -6.073 1.00 95.56 95 HIS A N 1
ATOM 746 C CA . HIS A 1 95 ? 7.229 -7.894 -4.803 1.00 95.56 95 HIS A CA 1
ATOM 747 C C . HIS A 1 95 ? 6.104 -8.203 -3.812 1.00 95.56 95 HIS A C 1
ATOM 749 O O . HIS A 1 95 ? 4.921 -8.156 -4.152 1.00 95.56 95 HIS A O 1
ATOM 755 N N . SER A 1 96 ? 6.472 -8.544 -2.585 1.00 97.31 96 SER A N 1
ATOM 756 C CA . SER A 1 96 ? 5.547 -8.668 -1.461 1.00 97.31 96 SER A CA 1
ATOM 757 C C . SER A 1 96 ? 6.139 -8.005 -0.228 1.00 97.31 96 SER A C 1
ATOM 759 O O . SER A 1 96 ? 7.358 -7.921 -0.091 1.00 97.31 96 SER A O 1
ATOM 761 N N . LEU A 1 97 ? 5.272 -7.536 0.663 1.00 97.31 97 LEU A N 1
ATOM 762 C CA . LEU A 1 97 ? 5.658 -6.951 1.941 1.00 97.31 97 LEU A CA 1
ATOM 763 C C . LEU A 1 97 ? 4.987 -7.717 3.078 1.00 97.31 97 LEU A C 1
ATOM 765 O O . LEU A 1 97 ? 3.803 -8.042 2.987 1.00 97.31 97 LEU A O 1
ATOM 769 N N . SER A 1 98 ? 5.721 -7.914 4.166 1.00 96.88 98 SER A N 1
ATOM 770 C CA . SER A 1 98 ? 5.183 -8.378 5.446 1.00 96.88 98 SER A CA 1
ATOM 771 C C . SER A 1 98 ? 5.551 -7.401 6.549 1.00 96.88 98 SER A C 1
ATOM 773 O O . SER A 1 98 ? 6.580 -6.730 6.478 1.00 96.88 98 SER A O 1
ATOM 775 N N . VAL A 1 99 ? 4.722 -7.343 7.589 1.00 95.75 99 VAL A N 1
ATOM 776 C CA . VAL A 1 99 ? 5.020 -6.605 8.817 1.00 95.75 99 VAL A CA 1
ATOM 777 C C . VAL A 1 99 ? 5.298 -7.589 9.949 1.00 95.75 99 VAL A C 1
ATOM 779 O O . VAL A 1 99 ? 4.593 -8.587 10.094 1.00 95.75 99 VAL A O 1
ATOM 782 N N . TRP A 1 100 ? 6.325 -7.309 10.744 1.00 94.50 100 TRP A N 1
ATOM 783 C CA . TRP A 1 100 ? 6.681 -8.082 11.929 1.00 94.50 100 TRP A CA 1
ATOM 784 C C . TRP A 1 100 ? 6.900 -7.151 13.120 1.00 94.50 100 TRP A C 1
ATOM 786 O O . TRP A 1 100 ? 7.774 -6.286 13.084 1.00 94.50 100 TRP A O 1
ATOM 796 N N . SER A 1 101 ? 6.121 -7.321 14.186 1.00 91.62 101 SER A N 1
ATOM 797 C CA . SER A 1 101 ? 6.298 -6.554 15.420 1.00 91.62 101 SER A CA 1
ATOM 798 C C . SER A 1 101 ? 7.428 -7.158 16.247 1.00 91.62 101 SER A C 1
ATOM 800 O O . SER A 1 101 ? 7.283 -8.231 16.825 1.00 91.62 101 SER A O 1
ATOM 802 N N . VAL A 1 102 ? 8.563 -6.464 16.304 1.00 91.38 102 VAL A N 1
ATOM 803 C CA . VAL A 1 102 ? 9.712 -6.863 17.133 1.00 91.38 102 VAL A CA 1
ATOM 804 C C . VAL A 1 102 ? 9.448 -6.518 18.593 1.00 91.38 102 VAL A C 1
ATOM 806 O O . VAL A 1 102 ? 9.754 -7.291 19.494 1.00 91.38 102 VAL A O 1
ATOM 809 N N . THR A 1 103 ? 8.860 -5.346 18.821 1.00 90.12 103 THR A N 1
ATOM 810 C CA . THR A 1 103 ? 8.406 -4.869 20.129 1.00 90.12 103 THR A CA 1
ATOM 811 C C . THR A 1 103 ? 7.042 -4.190 19.956 1.00 90.12 103 THR A C 1
ATOM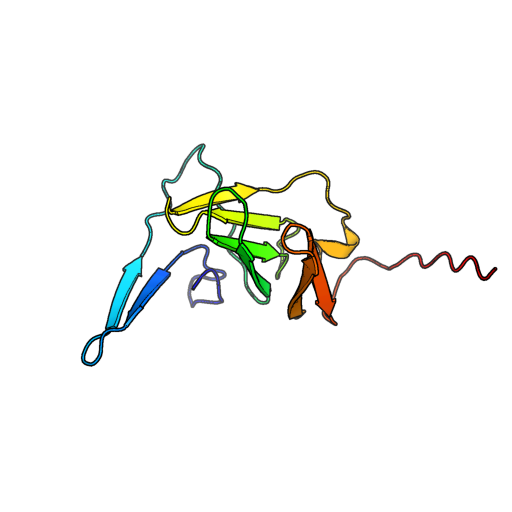 813 O O . THR A 1 103 ? 6.625 -3.944 18.821 1.00 90.12 103 THR A O 1
ATOM 816 N N . PRO A 1 104 ? 6.350 -3.805 21.045 1.00 85.06 104 PRO A N 1
ATOM 817 C CA . PRO A 1 104 ? 5.108 -3.036 20.942 1.00 85.06 104 PRO A CA 1
ATOM 818 C C . PRO A 1 104 ? 5.239 -1.694 20.199 1.00 85.06 104 PRO A C 1
ATOM 820 O O . PRO A 1 104 ? 4.233 -1.146 19.755 1.00 85.06 104 PRO A O 1
ATOM 823 N N . THR A 1 105 ? 6.453 -1.148 20.067 1.00 83.38 105 THR A N 1
ATOM 824 C CA . THR A 1 105 ? 6.714 0.152 19.421 1.00 83.38 105 THR A CA 1
ATOM 825 C C . THR A 1 105 ? 7.578 0.056 18.165 1.00 83.38 105 THR A C 1
ATOM 827 O O . THR A 1 105 ? 7.694 1.041 17.436 1.00 83.38 105 THR A O 1
ATOM 830 N N . THR A 1 106 ? 8.148 -1.116 17.875 1.00 88.06 106 THR A N 1
ATOM 831 C CA . THR A 1 106 ? 9.052 -1.335 16.743 1.00 88.06 106 THR A CA 1
ATOM 832 C C . THR A 1 106 ? 8.495 -2.412 15.826 1.00 88.06 106 THR A C 1
ATOM 834 O O . THR A 1 106 ? 8.450 -3.590 16.182 1.00 88.06 106 THR A O 1
ATOM 837 N N . ASN A 1 107 ? 8.138 -2.008 14.607 1.00 89.62 107 ASN A N 1
ATOM 838 C CA . ASN A 1 107 ? 7.728 -2.908 13.536 1.00 89.62 107 ASN A CA 1
ATOM 839 C C . ASN A 1 107 ? 8.802 -2.940 12.449 1.00 89.62 107 ASN A C 1
ATOM 841 O O . ASN A 1 107 ? 9.291 -1.896 12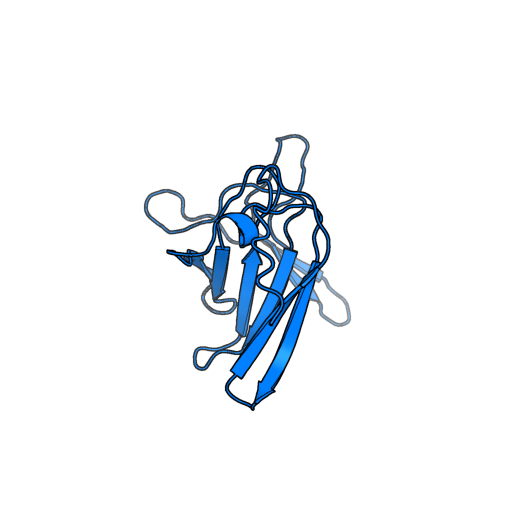.019 1.00 89.62 107 ASN A O 1
ATOM 845 N N . TRP A 1 108 ? 9.140 -4.133 11.984 1.00 93.75 108 TRP A N 1
ATOM 846 C CA . TRP A 1 108 ? 9.904 -4.338 10.765 1.00 93.75 108 TRP A CA 1
ATOM 847 C C . TRP A 1 108 ? 8.958 -4.514 9.590 1.00 93.75 108 TRP A C 1
ATOM 849 O O . TRP A 1 108 ? 7.914 -5.156 9.707 1.00 93.75 108 TRP A O 1
ATOM 859 N N . ILE A 1 109 ? 9.348 -3.954 8.452 1.00 94.75 109 ILE A N 1
ATOM 860 C CA . ILE A 1 109 ? 8.723 -4.221 7.163 1.00 94.75 109 ILE A CA 1
ATOM 861 C C . ILE A 1 109 ? 9.741 -5.014 6.361 1.00 94.75 109 ILE A C 1
ATOM 863 O O . ILE A 1 109 ? 10.871 -4.564 6.183 1.00 94.75 109 ILE A O 1
ATOM 867 N N . ILE A 1 110 ? 9.350 -6.205 5.927 1.00 95.56 110 ILE A N 1
ATOM 868 C CA . ILE A 1 110 ? 10.220 -7.126 5.202 1.00 95.56 110 ILE A CA 1
ATOM 869 C C . ILE A 1 110 ? 9.71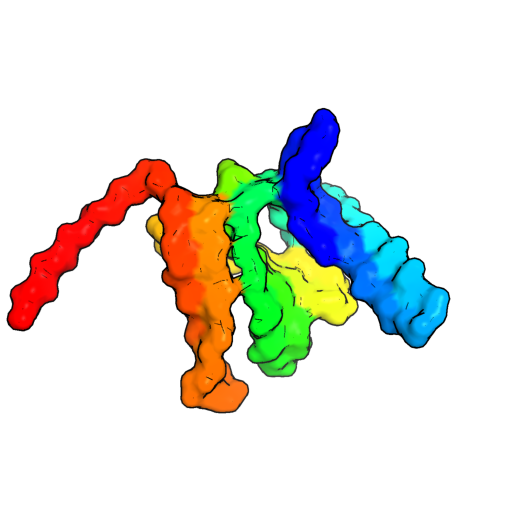9 -7.202 3.763 1.00 95.56 110 ILE A C 1
ATOM 871 O O . ILE A 1 110 ? 8.550 -7.511 3.533 1.00 95.56 110 ILE A O 1
ATOM 875 N N . GLU A 1 111 ? 10.601 -6.906 2.812 1.00 95.31 111 GLU A N 1
ATOM 876 C CA . GLU A 1 111 ? 10.329 -6.959 1.376 1.00 95.31 111 GLU A CA 1
ATOM 877 C C . GLU A 1 111 ? 10.865 -8.257 0.764 1.00 95.31 111 GLU A C 1
ATOM 879 O O . GLU A 1 111 ? 12.009 -8.640 1.003 1.00 95.31 111 GLU A O 1
ATOM 884 N N . PHE A 1 112 ? 10.039 -8.931 -0.039 1.00 95.00 112 PHE A N 1
ATOM 885 C CA . PHE A 1 112 ? 10.367 -10.210 -0.669 1.00 95.00 112 PHE A CA 1
ATOM 886 C C . PHE A 1 112 ? 10.244 -10.149 -2.191 1.00 95.00 112 PHE A C 1
ATOM 888 O O . PHE A 1 112 ? 9.247 -9.663 -2.734 1.00 95.00 112 PHE A O 1
ATOM 895 N N . GLY A 1 113 ? 11.224 -10.750 -2.872 1.00 94.62 113 GLY A N 1
ATOM 896 C CA . GLY A 1 113 ? 11.186 -10.999 -4.313 1.00 94.62 113 GLY A CA 1
ATOM 897 C C . GLY A 1 113 ? 11.127 -9.722 -5.151 1.00 94.62 113 GLY A C 1
ATOM 898 O O . GLY A 1 113 ? 11.782 -8.732 -4.836 1.00 94.62 113 GLY A O 1
ATOM 899 N N . GLY A 1 114 ? 10.347 -9.759 -6.231 1.00 93.44 114 GLY A N 1
ATOM 900 C CA . GLY A 1 114 ? 10.145 -8.637 -7.146 1.00 93.44 114 GLY A CA 1
ATOM 901 C C . GLY A 1 114 ? 11.272 -8.384 -8.143 1.00 93.44 114 GLY A C 1
ATOM 902 O O . GLY A 1 114 ? 12.360 -8.949 -8.065 1.00 93.44 114 GLY A O 1
ATOM 903 N N . GLY A 1 115 ? 10.969 -7.522 -9.111 1.00 90.56 115 GLY A N 1
ATOM 904 C CA . GLY A 1 115 ? 11.901 -7.063 -10.133 1.00 90.56 115 GLY A CA 1
ATOM 905 C C . GLY A 1 115 ? 12.275 -5.599 -9.934 1.00 90.56 115 GLY A C 1
ATOM 906 O O . GLY A 1 115 ? 11.435 -4.778 -9.555 1.00 90.56 115 GLY A O 1
ATOM 907 N N . THR A 1 116 ? 13.526 -5.277 -10.242 1.00 87.62 116 THR A N 1
ATOM 908 C CA . THR A 1 116 ? 14.048 -3.912 -10.298 1.00 87.62 116 THR A CA 1
ATOM 909 C C . THR A 1 116 ? 14.947 -3.758 -11.520 1.00 87.62 116 THR A C 1
ATOM 911 O O . THR A 1 116 ? 15.603 -4.709 -11.939 1.00 87.62 116 THR A O 1
ATOM 914 N N . SER A 1 117 ? 14.958 -2.568 -12.119 1.00 80.25 117 SER A N 1
ATOM 915 C CA . SER A 1 117 ? 15.953 -2.209 -13.137 1.00 80.25 117 SER A CA 1
ATOM 916 C C . SER A 1 117 ? 17.281 -1.771 -12.513 1.00 80.25 117 SER A C 1
ATOM 918 O O . SER A 1 117 ? 18.244 -1.526 -13.235 1.00 80.25 117 SER A O 1
ATOM 920 N N . TYR A 1 118 ? 17.324 -1.611 -11.188 1.00 73.69 118 TYR A N 1
ATOM 921 C CA . TYR A 1 118 ? 18.530 -1.271 -10.455 1.00 73.69 118 TYR A CA 1
ATOM 922 C C . TYR A 1 118 ? 19.383 -2.525 -10.261 1.00 73.69 118 TYR A C 1
ATOM 924 O O . TYR A 1 118 ? 18.917 -3.534 -9.741 1.00 73.69 118 TYR A O 1
ATOM 932 N N . THR A 1 119 ? 20.645 -2.477 -10.669 1.00 67.56 119 THR A N 1
ATOM 933 C CA . THR A 1 119 ? 21.594 -3.556 -10.394 1.00 67.56 119 THR A CA 1
ATOM 934 C C . THR A 1 119 ? 22.109 -3.413 -8.968 1.00 67.56 119 THR A C 1
ATOM 936 O O . THR A 1 119 ? 22.813 -2.445 -8.668 1.00 67.56 119 THR A O 1
ATOM 939 N N . ASP A 1 120 ? 21.784 -4.368 -8.093 1.00 63.09 120 ASP A N 1
ATOM 940 C CA . ASP A 1 120 ? 22.395 -4.437 -6.767 1.00 63.09 120 ASP A CA 1
ATOM 941 C C . ASP A 1 120 ? 23.914 -4.553 -6.928 1.00 63.09 120 ASP A C 1
ATOM 943 O O . ASP A 1 120 ? 24.446 -5.566 -7.383 1.00 63.09 120 ASP A O 1
ATOM 947 N N . THR A 1 121 ? 24.636 -3.500 -6.550 1.00 54.59 121 THR A N 1
ATOM 948 C CA . THR A 1 121 ? 26.083 -3.597 -6.375 1.00 54.59 121 THR A CA 1
ATOM 949 C C . THR A 1 121 ? 26.311 -4.228 -5.009 1.00 54.59 121 THR A C 1
ATOM 951 O O . THR A 1 121 ? 26.560 -3.535 -4.024 1.00 54.59 121 THR A O 1
ATOM 954 N N . ALA A 1 122 ? 26.150 -5.546 -4.918 1.00 52.44 122 ALA A N 1
ATOM 955 C CA . ALA A 1 122 ? 26.473 -6.276 -3.704 1.00 52.44 122 ALA A CA 1
ATOM 956 C C . ALA A 1 122 ? 27.984 -6.157 -3.446 1.00 52.44 122 ALA A C 1
ATOM 958 O O . ALA A 1 122 ? 28.787 -6.887 -4.023 1.00 52.44 122 ALA A O 1
ATOM 959 N N . ARG A 1 123 ? 28.400 -5.233 -2.574 1.00 45.75 123 ARG A N 1
ATOM 960 C CA . ARG A 1 123 ? 29.704 -5.342 -1.914 1.00 45.75 123 ARG A CA 1
ATOM 961 C C . ARG A 1 123 ? 29.548 -6.336 -0.776 1.00 45.75 123 ARG A C 1
ATOM 963 O O . ARG A 1 123 ? 29.198 -5.963 0.340 1.00 45.75 123 ARG A O 1
ATOM 970 N N . SER A 1 124 ? 29.790 -7.608 -1.062 1.00 44.69 124 SER A N 1
ATOM 971 C CA . SER A 1 124 ? 30.000 -8.602 -0.017 1.00 44.69 124 SER A CA 1
ATOM 972 C C . SER A 1 124 ? 31.335 -8.306 0.670 1.00 44.69 124 SER A C 1
ATOM 974 O O . SER A 1 124 ? 32.392 -8.712 0.191 1.00 44.69 124 SER A O 1
ATOM 976 N N . HIS A 1 125 ? 31.305 -7.591 1.790 1.00 42.00 125 HIS A N 1
ATOM 977 C CA . HIS A 1 125 ? 32.352 -7.751 2.790 1.00 42.00 125 HIS A CA 1
ATOM 978 C C . HIS A 1 125 ? 31.993 -9.001 3.591 1.00 42.00 125 HIS A C 1
ATOM 980 O O . HIS A 1 125 ? 31.183 -8.938 4.511 1.00 42.00 125 HIS A O 1
ATOM 986 N N . MET A 1 126 ? 32.539 -10.148 3.182 1.00 38.47 126 MET A N 1
ATOM 987 C CA . MET A 1 126 ? 32.639 -11.288 4.090 1.00 38.47 126 MET A CA 1
ATOM 988 C C . MET A 1 126 ? 33.695 -10.927 5.143 1.00 38.47 126 MET A C 1
ATOM 990 O O . MET A 1 126 ? 34.824 -10.599 4.774 1.00 38.47 126 MET A O 1
ATOM 994 N N . GLN A 1 127 ? 33.290 -10.904 6.415 1.00 39.56 127 GLN A N 1
ATOM 995 C CA . GLN A 1 127 ? 34.193 -11.017 7.564 1.00 39.56 127 GLN A CA 1
ATOM 996 C C . GLN A 1 127 ? 34.369 -12.492 7.902 1.00 39.56 127 GLN A C 1
ATOM 998 O O . GLN A 1 127 ? 33.360 -13.227 7.799 1.00 39.56 127 GLN A O 1
#

InterPro domains:
  IPR011043 Galactose oxidase/kelch, beta-propeller [SSF50965] (27-115)
  IPR015915 Kelch-type beta-propeller [G3DSA:2.120.10.80] (1-127)

Secondary structure (DSSP, 8-state):
-B--EETTEE---EEEEEE-SS-EEEEEEPP--TTS--PPP-SS-EEEEEEETTEEEEEEE--TT---EEEEETTTTEEEEEPS--HHHHS-EEEEEEEEESSSS-EEEEEEEEE-SS---------